Protein AF-A0A952FES5-F1 (afdb_monomer_lite)

Sequence (99 aa):
MTRPSRSSLVLDGSEVKYRLEAERLASKTPVHVDWVRFTVLRRNAPFVPVDLLFPHPDTNIWDENYRAAQQARVLRDIPDCDFDAATQALDLAQTVVTA

pLDDT: mean 70.64, std 12.23, range [35.5, 95.0]

Structure (mmCIF, N/CA/C/O backbone):
data_AF-A0A952FES5-F1
#
_entry.id   AF-A0A952FES5-F1
#
loop_
_atom_site.group_PDB
_atom_site.id
_atom_site.type_symbol
_atom_site.label_atom_id
_atom_site.label_alt_id
_atom_site.label_comp_id
_atom_site.label_asym_id
_atom_site.label_entity_id
_atom_site.label_seq_id
_atom_site.pdbx_PDB_ins_code
_atom_site.Cartn_x
_atom_site.Cartn_y
_atom_site.Cartn_z
_atom_site.occupancy
_atom_site.B_iso_or_equiv
_atom_site.auth_seq_id
_atom_site.auth_comp_id
_atom_site.aut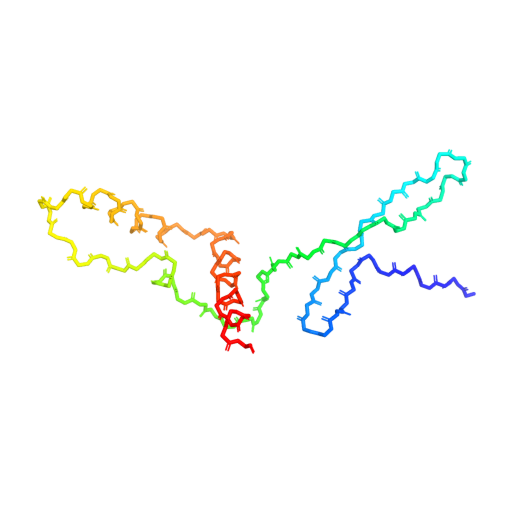h_asym_id
_atom_site.auth_atom_id
_atom_site.pdbx_PDB_model_num
ATOM 1 N N . MET A 1 1 ? -9.060 -11.556 32.496 1.00 35.50 1 MET A N 1
ATOM 2 C CA . MET A 1 1 ? -8.587 -11.694 31.100 1.00 35.50 1 MET A CA 1
ATOM 3 C C . MET A 1 1 ? -8.997 -10.448 30.334 1.00 35.50 1 MET A C 1
ATOM 5 O O . MET A 1 1 ? -10.175 -10.284 30.047 1.00 35.50 1 MET A O 1
ATOM 9 N N . THR A 1 2 ? -8.068 -9.531 30.074 1.00 46.47 2 THR A N 1
ATOM 10 C CA . THR A 1 2 ? -8.307 -8.393 29.180 1.00 46.47 2 THR A CA 1
ATOM 11 C C . THR A 1 2 ? -8.349 -8.928 27.752 1.00 46.47 2 THR A C 1
ATOM 13 O O . THR A 1 2 ? -7.423 -9.600 27.301 1.00 46.47 2 THR A O 1
ATOM 16 N N . ARG A 1 3 ? -9.471 -8.722 27.057 1.00 48.69 3 ARG A N 1
ATOM 17 C CA . ARG A 1 3 ? -9.607 -9.094 25.645 1.00 48.69 3 ARG A CA 1
ATOM 18 C C . ARG A 1 3 ? -8.479 -8.390 24.874 1.00 48.69 3 ARG A C 1
ATOM 20 O O . ARG A 1 3 ? -8.358 -7.177 25.049 1.00 48.69 3 ARG A O 1
ATOM 27 N N . PRO A 1 4 ? -7.671 -9.091 24.058 1.00 54.31 4 PRO A N 1
ATOM 28 C CA . PRO A 1 4 ? -6.668 -8.431 23.232 1.00 54.31 4 PRO A CA 1
ATOM 29 C C . PRO A 1 4 ? -7.360 -7.334 22.426 1.00 54.31 4 PRO A C 1
ATOM 31 O O . PRO A 1 4 ? -8.411 -7.590 21.822 1.00 54.31 4 PRO A O 1
ATOM 34 N N . SER A 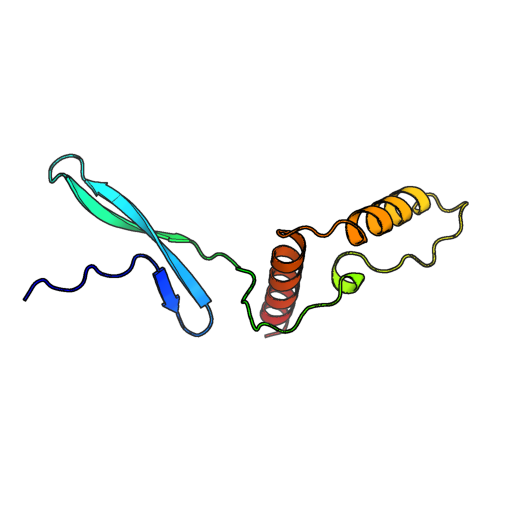1 5 ? -6.825 -6.112 22.464 1.00 63.38 5 SER A N 1
ATOM 35 C CA . SER A 1 5 ? -7.320 -5.040 21.609 1.00 63.38 5 SER A CA 1
ATOM 36 C C . SER A 1 5 ? -7.280 -5.544 20.168 1.00 63.38 5 SER A C 1
ATOM 38 O O . SER A 1 5 ? -6.311 -6.160 19.721 1.00 63.38 5 SER A O 1
ATOM 40 N N . ARG A 1 6 ? -8.393 -5.379 19.451 1.00 70.94 6 ARG A N 1
ATOM 41 C CA . ARG A 1 6 ? -8.481 -5.770 18.044 1.00 70.94 6 ARG A CA 1
ATOM 42 C C . ARG A 1 6 ? -7.409 -4.967 17.300 1.00 70.94 6 ARG A C 1
ATOM 44 O O . ARG A 1 6 ? -7.541 -3.755 17.214 1.00 70.94 6 ARG A O 1
ATOM 51 N N . SER A 1 7 ? -6.364 -5.627 16.798 1.00 81.06 7 SER A N 1
ATOM 52 C CA . SER A 1 7 ? -5.285 -4.980 16.033 1.00 81.06 7 SER A CA 1
ATOM 53 C C . SER A 1 7 ? -5.863 -4.085 14.933 1.00 81.06 7 SER A C 1
ATOM 55 O O . SER A 1 7 ? -6.742 -4.540 14.194 1.00 81.06 7 SER A O 1
ATOM 57 N N . SER A 1 8 ? -5.384 -2.842 14.818 1.00 83.50 8 SER A N 1
ATOM 58 C CA . SER A 1 8 ? -5.791 -1.908 13.755 1.00 83.50 8 SER A CA 1
ATOM 59 C C . SER A 1 8 ? -5.372 -2.402 12.370 1.00 83.50 8 SER A C 1
ATOM 61 O O . SER A 1 8 ? -6.023 -2.080 11.382 1.00 83.50 8 SER A O 1
ATOM 63 N N . LEU A 1 9 ? -4.327 -3.231 12.304 1.00 84.69 9 LEU A N 1
ATOM 64 C CA . LEU A 1 9 ? -3.923 -3.932 11.091 1.00 84.69 9 LEU A CA 1
ATOM 65 C C . LEU A 1 9 ? -4.641 -5.273 10.979 1.00 84.69 9 LEU A C 1
ATOM 67 O O . LEU A 1 9 ? -4.726 -6.032 11.952 1.00 84.69 9 LEU A O 1
ATOM 71 N N . VAL A 1 10 ? -5.137 -5.559 9.780 1.00 84.25 10 VAL A N 1
ATOM 72 C CA . VAL A 1 10 ? -5.911 -6.756 9.452 1.00 84.25 10 VAL A CA 1
ATOM 73 C C . VAL A 1 10 ? -5.361 -7.373 8.177 1.00 84.25 10 VAL A C 1
ATOM 75 O O . VAL A 1 10 ? -5.042 -6.654 7.234 1.00 84.25 10 VAL A O 1
ATOM 78 N N . LEU A 1 11 ? -5.272 -8.700 8.154 1.00 82.69 11 LEU A N 1
ATOM 79 C CA . LEU A 1 11 ? -4.993 -9.462 6.941 1.00 82.69 11 LEU A CA 1
ATOM 80 C C . LEU A 1 11 ? -6.312 -9.771 6.235 1.00 82.69 11 LEU A C 1
ATOM 82 O O . LEU A 1 11 ? -7.221 -10.325 6.856 1.00 82.69 11 LEU A O 1
ATOM 86 N N . ASP A 1 12 ? -6.405 -9.416 4.959 1.00 80.94 12 ASP A N 1
ATOM 87 C CA . ASP A 1 12 ? -7.502 -9.801 4.075 1.00 80.94 12 ASP A CA 1
ATOM 88 C C . ASP A 1 12 ? -6.924 -10.525 2.858 1.00 80.94 12 ASP A C 1
ATOM 90 O O . ASP A 1 12 ? -6.334 -9.908 1.971 1.00 80.94 12 ASP A O 1
ATOM 94 N N . GLY A 1 13 ? -7.005 -11.856 2.865 1.00 83.12 13 GLY A N 1
ATOM 95 C CA . GLY A 1 13 ? -6.284 -12.686 1.901 1.00 83.12 13 GLY A CA 1
ATOM 96 C C . GLY A 1 13 ? -4.770 -12.450 1.978 1.00 83.12 13 GLY A C 1
ATOM 97 O O . GLY A 1 13 ? -4.144 -12.746 2.996 1.00 83.12 13 GLY A O 1
ATOM 98 N N . SER A 1 14 ? -4.191 -11.922 0.896 1.00 73.12 14 SER A N 1
ATOM 99 C CA . SER A 1 14 ? -2.771 -11.558 0.780 1.00 73.12 14 SER A CA 1
ATOM 100 C C . SER A 1 14 ? -2.473 -10.080 1.069 1.00 73.12 14 SER A C 1
ATOM 102 O O . SER A 1 14 ? -1.311 -9.680 1.010 1.00 73.12 14 SER A O 1
ATOM 104 N N . GLU A 1 15 ? -3.489 -9.267 1.367 1.00 69.06 15 GLU A N 1
ATOM 105 C CA . GLU A 1 15 ? -3.356 -7.823 1.573 1.00 69.06 15 GLU A CA 1
ATOM 106 C C . GLU A 1 15 ? -3.362 -7.447 3.059 1.00 69.06 15 GLU A C 1
ATOM 108 O O . GLU A 1 15 ? -4.047 -8.060 3.885 1.00 69.06 15 GLU A O 1
ATOM 113 N N . VAL A 1 16 ? -2.630 -6.382 3.397 1.00 79.50 16 VAL A N 1
ATOM 114 C CA . VAL A 1 16 ? -2.702 -5.737 4.713 1.00 79.50 16 VAL A CA 1
ATOM 115 C C . VAL A 1 16 ? -3.615 -4.520 4.614 1.00 79.50 16 VAL A C 1
ATOM 117 O O . VAL A 1 16 ? -3.428 -3.649 3.766 1.00 79.50 16 VAL A O 1
ATOM 120 N N . LYS A 1 17 ? -4.595 -4.441 5.514 1.00 85.38 17 LYS A N 1
ATOM 121 C CA . LYS A 1 17 ? -5.500 -3.298 5.657 1.00 85.38 17 LYS A CA 1
ATOM 122 C C . LYS A 1 17 ? -5.311 -2.633 7.005 1.00 85.38 17 LYS A C 1
ATOM 124 O O . LYS A 1 17 ? -5.199 -3.315 8.024 1.00 85.38 17 LYS A O 1
ATOM 129 N N . TYR A 1 18 ? -5.361 -1.310 7.021 1.00 86.00 18 TYR A N 1
ATOM 130 C CA . TYR A 1 18 ? -5.481 -0.523 8.239 1.00 86.00 18 TYR A CA 1
ATOM 131 C C . TYR A 1 18 ? -6.937 -0.108 8.458 1.00 86.00 18 TYR A C 1
ATOM 133 O O . TYR A 1 18 ? -7.605 0.361 7.536 1.00 86.00 18 TYR A O 1
ATOM 141 N N . ARG A 1 19 ? -7.433 -0.287 9.683 1.00 88.94 19 ARG A N 1
ATOM 142 C CA . ARG A 1 19 ? -8.722 0.242 10.140 1.00 88.94 19 ARG A CA 1
ATOM 143 C C . ARG A 1 19 ? -8.582 1.732 10.416 1.00 88.94 19 ARG A C 1
ATOM 145 O O . ARG A 1 19 ? -7.918 2.101 11.381 1.00 88.94 19 ARG A O 1
ATOM 152 N N . LEU A 1 20 ? -9.250 2.570 9.629 1.00 88.75 20 LEU A N 1
ATOM 153 C CA . LEU A 1 20 ? -9.487 3.955 10.017 1.00 88.75 20 LEU A CA 1
ATOM 154 C C . LEU A 1 20 ? -10.522 3.971 11.133 1.00 88.75 20 LEU A C 1
ATOM 156 O O . LEU A 1 20 ? -11.652 3.499 10.977 1.00 88.75 20 LEU A O 1
ATOM 160 N N . GLU A 1 21 ? -10.119 4.520 12.269 1.00 91.19 21 GLU A N 1
ATOM 161 C CA . GLU A 1 21 ? -10.963 4.667 13.443 1.00 91.19 21 GLU A CA 1
ATOM 162 C C . GLU A 1 21 ? -11.180 6.152 13.730 1.00 91.19 21 GLU A C 1
ATOM 164 O O . GLU A 1 21 ? -10.271 6.969 13.593 1.00 91.19 21 GLU A O 1
ATOM 169 N N . ALA A 1 22 ? -12.397 6.497 14.135 1.00 91.44 22 ALA A N 1
ATOM 170 C CA . ALA A 1 22 ? -12.744 7.818 14.635 1.00 91.44 22 ALA A CA 1
ATOM 171 C C . ALA A 1 22 ? -13.328 7.700 16.042 1.00 91.44 22 ALA A C 1
ATOM 173 O O . ALA A 1 22 ? -13.875 6.663 16.421 1.00 91.44 22 ALA A O 1
ATOM 174 N N . GLU A 1 23 ? -13.251 8.771 16.821 1.00 95.00 23 GLU A N 1
ATOM 175 C CA . GLU A 1 23 ? -13.833 8.811 18.158 1.00 95.00 23 GLU A CA 1
ATOM 176 C C . GLU A 1 23 ? -15.277 9.327 18.116 1.00 95.00 23 GLU A C 1
ATOM 178 O O . GLU A 1 23 ? -15.578 10.364 17.521 1.00 95.00 23 GLU A O 1
ATOM 183 N N . ARG A 1 24 ? -16.196 8.626 18.788 1.00 91.31 24 ARG A N 1
ATOM 184 C CA . ARG A 1 24 ? -17.567 9.116 18.981 1.00 91.31 24 ARG A CA 1
ATOM 185 C C . ARG A 1 24 ? -17.583 10.297 19.952 1.00 91.31 24 ARG A C 1
ATOM 187 O O . ARG A 1 24 ? -17.131 10.169 21.085 1.00 91.31 24 ARG A O 1
ATOM 194 N N . LEU A 1 25 ? -18.233 11.400 19.572 1.00 93.44 25 LEU A N 1
ATOM 195 C CA . LEU A 1 25 ? -18.297 12.616 20.397 1.00 93.44 25 LEU A CA 1
ATOM 196 C C . LEU A 1 25 ? -18.876 12.395 21.804 1.00 93.44 25 LEU A C 1
ATOM 198 O O . LEU A 1 25 ? -18.334 12.948 22.758 1.00 93.44 25 LEU A O 1
ATOM 202 N N . ALA A 1 26 ? -19.948 11.604 21.929 1.00 93.88 26 ALA A N 1
ATOM 203 C CA . ALA A 1 26 ? -20.660 11.404 23.193 1.00 93.88 26 ALA A CA 1
ATOM 204 C C . ALA A 1 26 ? -20.022 10.329 24.087 1.00 93.88 26 ALA A C 1
ATOM 206 O O . ALA A 1 26 ? -19.811 10.559 25.272 1.00 93.88 26 ALA A O 1
ATOM 207 N N . SER A 1 27 ? -19.718 9.154 23.526 1.00 93.31 27 SER A N 1
ATOM 208 C CA . SER A 1 27 ? -19.203 8.015 24.297 1.00 93.31 27 SER A CA 1
ATOM 209 C C . SER A 1 27 ? -17.685 7.997 24.433 1.00 93.31 27 SER A C 1
ATOM 211 O O . SER A 1 27 ? -17.180 7.210 25.226 1.00 93.31 27 SER A O 1
ATOM 213 N N . LYS A 1 28 ? -16.958 8.818 23.659 1.00 91.38 28 LYS A N 1
ATOM 214 C CA . LYS A 1 28 ? -15.485 8.854 23.638 1.00 91.38 28 LYS A CA 1
ATOM 215 C C . LYS A 1 28 ? -14.854 7.498 23.310 1.00 91.38 28 LYS A C 1
ATOM 217 O O . LYS A 1 28 ? -13.757 7.176 23.748 1.00 91.38 28 LYS A O 1
ATOM 222 N N . THR A 1 29 ? -15.576 6.674 22.552 1.00 87.69 29 THR A N 1
ATOM 223 C CA . THR A 1 29 ? -15.124 5.343 22.144 1.00 87.69 29 THR A CA 1
ATOM 224 C C . THR A 1 29 ? -14.699 5.341 20.676 1.00 87.69 29 THR A C 1
ATOM 226 O O . THR A 1 29 ? -15.375 5.977 19.857 1.00 87.69 29 THR A O 1
ATOM 229 N N . PRO A 1 30 ? -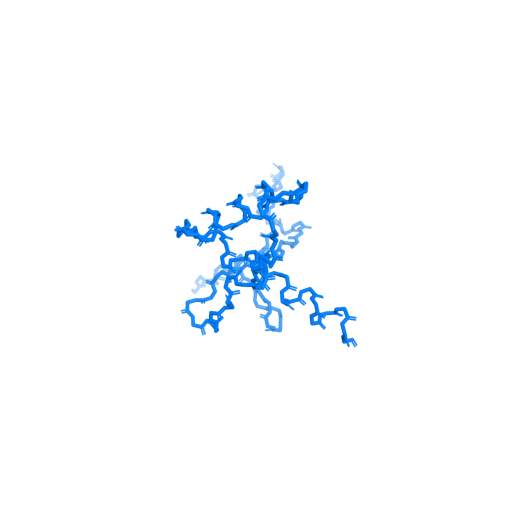13.624 4.612 20.318 1.00 86.94 30 PRO A N 1
ATOM 230 C CA . PRO A 1 30 ? -13.220 4.453 18.930 1.00 86.94 30 PRO A CA 1
ATOM 231 C C . PRO A 1 30 ? -14.246 3.603 18.172 1.00 86.94 30 PRO A C 1
ATOM 233 O O . PRO A 1 30 ? -14.772 2.608 18.684 1.00 86.94 30 PRO A O 1
ATOM 236 N N . VAL A 1 31 ? -14.542 3.998 16.939 1.00 88.50 31 VAL A N 1
ATOM 237 C CA . VAL A 1 31 ? -15.372 3.253 15.997 1.00 88.50 31 VAL A CA 1
ATOM 238 C C . VAL A 1 31 ? -14.660 3.181 14.656 1.00 88.50 31 VAL A C 1
ATOM 240 O O . VAL A 1 31 ? -14.114 4.168 14.178 1.00 88.50 31 VAL A O 1
ATOM 243 N N . HIS A 1 32 ? -14.682 2.003 14.047 1.00 89.94 32 HIS A N 1
ATOM 244 C CA . HIS A 1 32 ? -14.202 1.816 12.687 1.00 89.94 32 HIS A CA 1
ATOM 245 C C . HIS A 1 32 ? -15.104 2.565 11.696 1.00 89.94 32 HIS A C 1
ATOM 247 O O . HIS A 1 32 ? -16.323 2.378 11.725 1.00 89.94 32 HIS A O 1
ATOM 253 N N . VAL A 1 33 ? -14.502 3.378 10.829 1.00 90.69 33 VAL A N 1
ATOM 254 C CA . VAL A 1 33 ? -15.204 4.179 9.817 1.00 90.69 33 VAL A CA 1
ATOM 255 C C . VAL A 1 33 ? -14.917 3.662 8.411 1.00 90.69 33 VAL A C 1
ATOM 257 O O . VAL A 1 33 ? -15.852 3.565 7.621 1.00 90.69 33 VAL A O 1
ATOM 260 N N . ASP A 1 34 ? -13.666 3.296 8.111 1.00 87.75 34 ASP A N 1
ATOM 261 C CA . ASP A 1 34 ? -13.265 2.844 6.774 1.00 87.75 34 ASP A CA 1
ATOM 262 C C . ASP A 1 34 ? -11.943 2.045 6.779 1.00 87.75 34 ASP A C 1
ATOM 264 O O . ASP A 1 34 ? -11.272 1.915 7.806 1.00 87.75 34 ASP A O 1
ATOM 268 N N . TRP A 1 35 ? -11.545 1.529 5.618 1.00 84.88 35 TRP A N 1
ATOM 269 C CA . TRP A 1 35 ? -10.330 0.752 5.404 1.00 84.88 35 TRP A CA 1
ATOM 270 C C . TRP A 1 35 ? -9.330 1.488 4.516 1.00 84.88 35 TRP A C 1
ATOM 272 O O . TRP A 1 35 ? -9.646 1.856 3.388 1.00 84.88 35 TRP A O 1
ATOM 282 N N . VAL A 1 36 ? -8.077 1.576 4.960 1.00 80.44 36 VAL A N 1
ATOM 283 C CA . VAL A 1 36 ? -6.960 1.978 4.095 1.00 80.44 36 VAL A CA 1
ATOM 284 C C . VAL A 1 36 ? -6.199 0.736 3.672 1.00 80.44 36 VAL A C 1
ATOM 286 O O . VAL A 1 36 ? -5.681 -0.010 4.507 1.00 80.44 36 VAL A O 1
ATOM 289 N N . ARG A 1 37 ? -6.129 0.518 2.360 1.00 75.38 37 ARG A N 1
ATOM 290 C CA . ARG A 1 37 ? -5.172 -0.405 1.752 1.00 75.38 37 ARG A CA 1
ATOM 291 C C . ARG A 1 37 ? -3.918 0.381 1.425 1.00 75.38 37 ARG A C 1
ATOM 293 O O . ARG A 1 37 ? -4.004 1.463 0.854 1.00 75.38 37 ARG A O 1
ATOM 300 N N . PHE A 1 38 ? -2.774 -0.159 1.801 1.00 65.56 38 PHE A N 1
ATOM 301 C CA . PHE A 1 38 ? -1.490 0.440 1.490 1.00 65.56 38 PHE A CA 1
ATOM 302 C C . PHE A 1 38 ? -0.508 -0.673 1.153 1.00 65.56 38 PHE A C 1
ATOM 304 O O . PHE A 1 38 ? -0.503 -1.735 1.780 1.00 65.56 38 PHE A O 1
ATOM 311 N N . THR A 1 39 ? 0.300 -0.427 0.131 1.00 62.16 39 THR A N 1
ATOM 312 C CA . THR A 1 39 ? 1.373 -1.327 -0.277 1.00 62.16 39 THR A CA 1
ATOM 313 C C . THR A 1 39 ? 2.596 -0.969 0.552 1.00 62.16 39 THR A C 1
ATOM 315 O O . THR A 1 39 ? 3.008 0.187 0.581 1.00 62.16 39 THR A O 1
ATOM 318 N N . VAL A 1 40 ? 3.157 -1.944 1.263 1.00 62.50 40 VAL A N 1
ATOM 319 C CA . VAL A 1 40 ? 4.429 -1.773 1.971 1.00 62.50 40 VAL A CA 1
ATOM 320 C C . VAL A 1 40 ? 5.488 -2.644 1.346 1.00 62.50 40 VAL A C 1
ATOM 322 O O . VAL A 1 40 ? 5.220 -3.790 0.983 1.00 62.50 40 VAL A O 1
ATOM 325 N N . LEU A 1 41 ? 6.711 -2.127 1.357 1.00 58.09 41 LEU A N 1
ATOM 326 C CA . LEU A 1 41 ? 7.917 -2.904 1.150 1.00 58.09 41 LEU A CA 1
ATOM 327 C C . LEU A 1 41 ? 7.968 -4.088 2.113 1.00 58.09 41 LEU A C 1
ATOM 329 O O . LEU A 1 41 ? 8.283 -3.957 3.300 1.00 58.09 41 LEU A O 1
ATOM 333 N N . ARG A 1 42 ? 7.643 -5.282 1.617 1.00 62.28 42 ARG A N 1
ATOM 334 C CA . ARG A 1 42 ? 7.788 -6.499 2.416 1.00 62.28 42 ARG A CA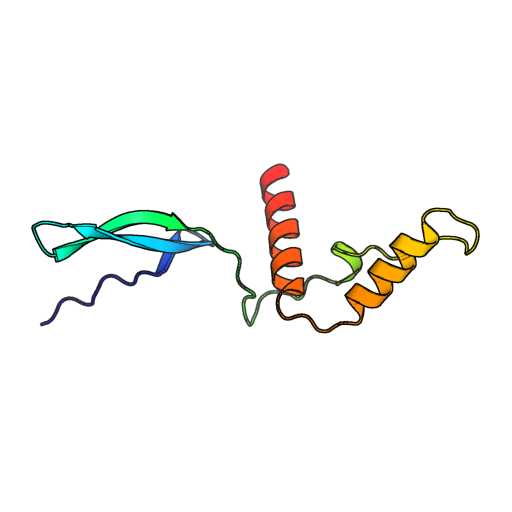 1
ATOM 335 C C . ARG A 1 42 ? 9.273 -6.833 2.503 1.00 62.28 42 ARG A C 1
ATOM 337 O O . ARG A 1 42 ? 9.913 -7.044 1.482 1.00 62.28 42 ARG A O 1
ATOM 344 N N . ARG A 1 43 ? 9.791 -6.989 3.727 1.00 57.16 43 ARG A N 1
ATOM 345 C CA . ARG A 1 43 ? 11.202 -7.336 4.009 1.00 57.16 43 ARG A CA 1
ATOM 346 C C . ARG A 1 43 ? 11.740 -8.528 3.192 1.00 57.16 43 ARG A C 1
ATOM 348 O O . ARG A 1 43 ? 12.932 -8.576 2.932 1.00 57.16 43 ARG A O 1
ATOM 355 N N . ASN A 1 44 ? 10.868 -9.462 2.800 1.00 59.94 44 ASN A N 1
ATOM 356 C CA . ASN A 1 44 ? 11.209 -10.659 2.022 1.00 59.94 44 ASN A CA 1
ATOM 357 C C . ASN A 1 44 ? 10.450 -10.745 0.681 1.00 59.94 44 ASN A C 1
ATOM 359 O O . ASN A 1 44 ? 10.298 -11.843 0.148 1.00 59.94 44 ASN A O 1
ATOM 363 N N . ALA A 1 45 ? 9.877 -9.646 0.172 1.00 62.88 45 ALA A N 1
ATOM 364 C CA . ALA A 1 45 ? 9.348 -9.660 -1.192 1.00 62.88 45 ALA A CA 1
ATOM 365 C C . ALA A 1 45 ? 10.508 -9.723 -2.195 1.00 62.88 45 ALA A C 1
ATOM 367 O O . ALA A 1 45 ? 11.579 -9.181 -1.913 1.00 62.88 45 ALA A O 1
ATOM 368 N N . PRO A 1 46 ? 10.311 -10.375 -3.354 1.00 61.31 46 PRO A N 1
ATOM 369 C CA . PRO A 1 46 ? 11.276 -10.289 -4.436 1.00 61.31 46 PRO A CA 1
ATOM 370 C C . PRO A 1 46 ? 11.486 -8.817 -4.811 1.00 61.31 46 PRO A C 1
ATOM 372 O O . PRO A 1 46 ? 10.530 -8.050 -4.930 1.00 61.31 46 PRO A O 1
ATOM 375 N N . PHE A 1 47 ? 12.750 -8.429 -4.955 1.00 60.84 47 PHE A N 1
ATOM 376 C CA . PHE A 1 47 ? 13.128 -7.113 -5.451 1.00 60.84 47 PHE A CA 1
ATOM 377 C C . PHE A 1 47 ? 12.667 -6.994 -6.906 1.00 60.84 47 PHE A C 1
ATOM 379 O O . PHE A 1 47 ? 13.063 -7.810 -7.742 1.00 60.84 47 PHE A O 1
ATOM 386 N N . VAL A 1 48 ? 11.809 -6.017 -7.202 1.00 63.06 48 VAL A N 1
ATOM 387 C CA . VAL A 1 48 ? 11.389 -5.747 -8.580 1.00 63.06 48 VAL A CA 1
ATOM 388 C C . VAL A 1 48 ? 12.432 -4.813 -9.201 1.00 63.06 48 VAL A C 1
ATOM 390 O O . VAL A 1 48 ? 12.757 -3.794 -8.593 1.00 63.06 48 VAL A O 1
ATOM 393 N N . PRO A 1 49 ? 13.013 -5.155 -10.364 1.00 62.06 49 PRO A N 1
ATOM 394 C CA . PRO A 1 49 ? 14.112 -4.391 -10.935 1.00 62.06 49 PRO A CA 1
ATOM 395 C C . PRO A 1 49 ? 13.702 -2.950 -11.248 1.00 62.06 49 PRO A C 1
ATOM 397 O O . PRO A 1 49 ? 12.636 -2.695 -11.804 1.00 62.06 49 PRO A O 1
ATOM 400 N N . VAL A 1 50 ? 14.603 -2.014 -10.943 1.00 60.84 50 VAL A N 1
ATOM 401 C CA . VAL A 1 50 ? 14.439 -0.566 -11.165 1.00 60.84 50 VAL A CA 1
ATOM 402 C C . VAL A 1 50 ? 14.103 -0.200 -12.616 1.00 60.84 50 VAL A C 1
ATOM 404 O O . VAL A 1 50 ? 13.429 0.796 -12.881 1.00 60.84 50 VAL A O 1
ATOM 407 N N . ASP A 1 51 ? 14.515 -1.051 -13.558 1.00 62.94 51 ASP A N 1
ATOM 408 C CA . ASP A 1 51 ? 14.179 -0.968 -14.979 1.00 62.94 51 ASP A CA 1
ATOM 409 C C . ASP A 1 51 ? 12.670 -1.013 -15.268 1.00 62.94 51 ASP A C 1
ATOM 411 O O . ASP A 1 51 ? 12.250 -0.558 -16.326 1.00 62.94 51 ASP A O 1
ATOM 415 N N . LEU A 1 52 ? 11.850 -1.538 -14.350 1.00 66.00 52 LEU A N 1
ATOM 416 C CA . LEU A 1 52 ? 10.407 -1.679 -14.545 1.00 66.00 52 LEU A CA 1
ATOM 417 C C . LEU A 1 52 ? 9.652 -0.349 -14.370 1.00 66.00 52 LEU A C 1
ATOM 419 O O . LEU A 1 52 ? 8.697 -0.094 -15.101 1.00 66.00 52 LEU A O 1
ATOM 423 N N . LEU A 1 53 ? 10.089 0.519 -13.447 1.00 57.59 53 LEU A N 1
ATOM 424 C CA . LEU A 1 53 ? 9.537 1.877 -13.295 1.00 57.59 53 LEU A CA 1
ATOM 425 C C . LEU A 1 53 ? 10.268 2.921 -14.138 1.00 57.59 53 LEU A C 1
ATOM 427 O O . LEU A 1 53 ? 9.662 3.901 -14.569 1.00 57.59 53 LEU A O 1
ATOM 431 N N . PHE A 1 54 ? 11.563 2.721 -14.368 1.00 62.41 54 PHE A N 1
ATOM 432 C CA . PHE A 1 54 ? 12.392 3.634 -15.142 1.00 62.41 54 PHE A CA 1
ATOM 433 C C . PHE A 1 54 ? 13.047 2.868 -16.288 1.00 62.41 54 PHE A C 1
ATOM 435 O O . PHE A 1 54 ? 14.234 2.572 -16.185 1.00 62.41 54 PHE A O 1
ATOM 442 N N . PRO A 1 55 ? 12.329 2.509 -17.363 1.00 61.78 55 PRO A N 1
ATOM 443 C CA . PRO A 1 55 ? 12.912 1.758 -18.471 1.00 61.78 55 PRO A CA 1
ATOM 444 C C . PRO A 1 55 ? 14.144 2.473 -19.023 1.00 61.78 55 PRO A C 1
ATOM 446 O O . PRO A 1 55 ? 14.142 3.698 -19.161 1.00 61.78 55 PRO A O 1
ATOM 449 N N . HIS A 1 56 ? 15.210 1.713 -19.301 1.00 57.34 56 HIS A N 1
ATOM 450 C CA . HIS A 1 56 ? 16.409 2.255 -19.931 1.00 57.34 56 HIS A CA 1
ATOM 451 C C . HIS A 1 56 ? 16.037 2.819 -21.302 1.00 57.34 56 HIS A C 1
ATOM 453 O O . HIS A 1 56 ? 15.598 2.072 -22.176 1.00 57.34 56 HIS A O 1
ATOM 459 N N . PRO A 1 57 ? 16.172 4.132 -21.496 1.00 58.31 57 PRO A N 1
ATOM 460 C CA . PRO A 1 57 ? 15.841 4.727 -22.766 1.00 58.31 57 PRO A CA 1
ATOM 461 C C . PRO A 1 57 ? 17.051 4.558 -23.687 1.00 58.31 57 PRO A C 1
ATOM 463 O O . PRO A 1 57 ? 18.117 5.127 -23.439 1.00 58.31 57 PRO A O 1
ATOM 466 N N . ASP A 1 58 ? 16.883 3.805 -24.774 1.00 61.81 58 ASP A N 1
ATOM 467 C CA . ASP A 1 58 ? 17.810 3.791 -25.915 1.00 61.81 58 ASP A CA 1
ATOM 468 C C . ASP A 1 58 ? 17.681 5.112 -26.701 1.00 61.81 58 ASP A C 1
ATOM 470 O O . ASP A 1 58 ? 17.354 5.144 -27.886 1.00 61.81 58 ASP A O 1
ATOM 474 N N . THR A 1 59 ? 17.855 6.247 -26.023 1.00 58.28 59 THR A N 1
ATOM 475 C CA . THR A 1 59 ? 17.660 7.577 -26.614 1.00 58.28 59 THR A CA 1
ATOM 476 C C . THR A 1 59 ? 18.974 8.191 -27.065 1.00 58.28 59 THR A C 1
ATOM 478 O O . THR A 1 59 ? 19.937 8.301 -26.304 1.00 58.28 59 THR A O 1
ATOM 481 N N . ASN A 1 60 ? 18.977 8.654 -28.312 1.00 61.78 60 ASN A N 1
ATOM 482 C CA . ASN A 1 60 ? 20.036 9.465 -28.897 1.00 61.78 60 ASN A CA 1
ATOM 483 C C . ASN A 1 60 ? 20.119 10.827 -28.170 1.00 61.78 60 ASN A C 1
ATOM 485 O O . ASN A 1 60 ? 19.099 11.385 -27.779 1.00 61.78 60 ASN A O 1
ATOM 489 N N . ILE A 1 61 ? 21.318 11.396 -28.023 1.00 60.00 61 ILE A N 1
ATOM 490 C CA . ILE A 1 61 ? 21.561 12.694 -27.352 1.00 60.00 61 ILE A CA 1
ATOM 491 C C . ILE A 1 61 ? 20.835 13.887 -28.004 1.00 60.00 61 ILE A C 1
ATOM 493 O O . ILE A 1 61 ? 20.707 14.944 -27.391 1.00 60.00 61 ILE A O 1
ATOM 497 N N . TRP A 1 62 ? 20.374 13.715 -29.244 1.00 62.72 62 TRP A N 1
ATOM 498 C CA . TRP A 1 62 ? 19.613 14.703 -30.017 1.00 62.72 62 TRP A CA 1
ATOM 499 C C . TRP A 1 62 ? 18.096 14.502 -29.939 1.00 62.72 62 TRP A C 1
ATOM 501 O O . TRP A 1 62 ? 17.353 15.247 -30.571 1.00 62.72 62 TRP A O 1
ATOM 511 N N . ASP A 1 63 ? 17.641 13.485 -29.208 1.00 68.00 63 ASP A N 1
ATOM 512 C CA . ASP A 1 63 ? 16.226 13.196 -29.020 1.00 68.00 63 ASP A CA 1
ATOM 513 C C . ASP A 1 63 ? 15.624 14.167 -27.996 1.00 68.00 63 ASP A C 1
ATOM 515 O O . ASP A 1 63 ? 16.209 14.450 -26.949 1.00 68.00 63 ASP A O 1
ATOM 519 N N . GLU A 1 64 ? 14.429 14.672 -28.279 1.00 65.69 64 GLU A N 1
ATOM 520 C CA . GLU A 1 64 ? 13.711 15.608 -27.410 1.00 65.69 64 GLU A CA 1
ATOM 521 C C . GLU A 1 64 ? 13.403 14.965 -26.039 1.00 65.69 64 GLU A C 1
ATOM 523 O O . GLU A 1 64 ? 13.373 15.637 -25.005 1.00 65.69 64 GLU A O 1
ATOM 528 N N . ASN A 1 65 ? 13.316 13.628 -26.011 1.00 66.25 65 ASN A N 1
ATOM 529 C CA . ASN A 1 65 ? 13.114 12.816 -24.810 1.00 66.25 65 ASN A CA 1
ATOM 530 C C . ASN A 1 65 ? 14.393 12.550 -23.998 1.00 66.25 65 ASN A C 1
ATOM 532 O O . ASN A 1 65 ? 14.318 12.006 -22.893 1.00 66.25 65 ASN A O 1
ATOM 536 N N . TYR A 1 66 ? 15.567 12.960 -24.486 1.00 69.62 66 TYR A N 1
ATOM 537 C CA . TYR A 1 66 ? 16.858 12.703 -23.840 1.00 69.62 66 TYR A CA 1
ATOM 538 C C . TYR A 1 66 ? 16.940 13.272 -22.413 1.00 69.62 66 TYR A C 1
ATOM 540 O O . TYR A 1 66 ? 17.522 12.669 -21.510 1.00 69.62 66 TYR A O 1
ATOM 548 N N . ARG A 1 67 ? 16.305 14.424 -22.163 1.00 65.19 67 ARG A N 1
ATOM 549 C CA . ARG A 1 67 ? 16.269 15.020 -20.817 1.00 65.19 67 ARG A CA 1
ATOM 550 C C . ARG A 1 67 ? 15.422 14.217 -19.836 1.00 65.19 67 ARG A C 1
ATOM 552 O O . ARG A 1 67 ? 15.853 14.034 -18.700 1.00 65.19 67 ARG A O 1
ATOM 559 N N . ALA A 1 68 ? 14.269 13.713 -20.273 1.00 66.94 68 ALA A N 1
ATOM 560 C CA . ALA A 1 68 ? 13.420 12.844 -19.458 1.00 66.94 68 ALA A CA 1
ATOM 561 C C . ALA A 1 68 ? 14.125 11.508 -19.167 1.00 66.94 68 ALA A C 1
ATOM 563 O O . ALA A 1 68 ? 14.140 11.035 -18.034 1.00 66.94 68 ALA A O 1
ATOM 564 N N . ALA A 1 69 ? 14.809 10.962 -20.172 1.00 69.62 69 ALA A N 1
ATOM 565 C CA . ALA A 1 69 ? 15.657 9.783 -20.068 1.00 69.62 69 ALA A CA 1
ATOM 566 C C . ALA A 1 69 ? 16.789 9.933 -19.036 1.00 69.62 69 ALA A C 1
ATOM 568 O O . ALA A 1 69 ? 17.013 9.062 -18.191 1.00 69.62 69 ALA A O 1
ATOM 569 N N . GLN A 1 70 ? 17.490 11.065 -19.068 1.00 68.50 70 GLN A N 1
ATOM 570 C CA . GLN A 1 70 ? 18.579 11.343 -18.139 1.00 68.50 70 GLN A CA 1
ATOM 571 C C . GLN A 1 70 ? 18.073 11.611 -16.716 1.00 68.50 70 GLN A C 1
ATOM 573 O O . GLN A 1 70 ? 18.717 11.196 -15.754 1.00 68.50 70 GLN A O 1
ATOM 578 N N . GLN A 1 71 ? 16.898 12.231 -16.570 1.00 66.56 71 GLN A N 1
ATOM 579 C CA . GLN A 1 71 ? 16.216 12.357 -15.280 1.00 66.56 71 GLN A CA 1
ATOM 580 C C . GLN A 1 71 ? 15.830 10.988 -14.706 1.00 66.56 71 GLN A C 1
ATOM 582 O O . GLN A 1 71 ? 16.144 10.720 -13.552 1.00 66.56 71 GLN A O 1
ATOM 587 N N . ALA A 1 72 ? 15.240 10.094 -15.505 1.00 67.44 72 ALA A N 1
ATOM 588 C CA . ALA A 1 72 ? 14.894 8.735 -15.077 1.00 67.44 72 ALA A CA 1
ATOM 589 C C . ALA A 1 72 ? 16.126 7.928 -14.627 1.00 67.44 72 ALA A C 1
ATOM 591 O O . ALA A 1 72 ? 16.075 7.206 -13.633 1.00 67.44 72 ALA A O 1
ATOM 592 N N . ARG A 1 73 ? 17.267 8.101 -15.309 1.00 70.38 73 ARG A N 1
ATOM 593 C CA . ARG A 1 73 ? 18.544 7.497 -14.902 1.00 70.38 73 ARG A CA 1
ATOM 594 C C . ARG A 1 73 ? 19.035 8.020 -13.548 1.00 70.38 73 ARG A C 1
ATOM 596 O O . ARG A 1 73 ? 19.461 7.225 -12.723 1.00 70.38 73 ARG A O 1
ATOM 603 N N . VAL A 1 74 ? 18.967 9.330 -13.310 1.00 70.31 74 VAL A N 1
ATOM 604 C CA . VAL A 1 74 ? 19.360 9.913 -12.014 1.00 70.31 74 VAL A CA 1
ATOM 605 C C . VAL A 1 74 ? 18.432 9.440 -10.896 1.00 70.31 74 VAL A C 1
ATOM 607 O O . VAL A 1 74 ? 18.914 9.100 -9.824 1.00 70.31 74 VAL A O 1
ATOM 610 N N . LEU A 1 75 ? 17.121 9.369 -11.149 1.00 65.12 75 LEU A N 1
ATOM 611 C CA . LEU A 1 75 ? 16.137 8.885 -10.173 1.00 65.12 75 LEU A CA 1
ATOM 612 C C . LEU A 1 75 ? 16.354 7.414 -9.792 1.00 65.12 75 LEU A C 1
ATOM 614 O O . LEU A 1 75 ? 16.146 7.052 -8.642 1.00 65.12 75 LEU A O 1
ATOM 618 N N . ARG A 1 76 ? 16.826 6.586 -10.728 1.00 65.12 76 ARG A N 1
ATOM 619 C CA . ARG A 1 76 ? 17.213 5.189 -10.480 1.00 65.12 76 ARG A CA 1
ATOM 620 C C . ARG A 1 76 ? 18.393 5.042 -9.518 1.00 65.12 76 ARG A C 1
ATOM 622 O O . ARG A 1 76 ? 18.423 4.091 -8.744 1.00 65.12 76 ARG A O 1
ATOM 629 N N . ASP A 1 77 ? 19.381 5.928 -9.612 1.00 68.31 77 ASP A N 1
ATOM 630 C CA . ASP A 1 77 ? 20.616 5.829 -8.824 1.00 68.31 77 ASP A CA 1
ATOM 631 C C . ASP A 1 77 ? 20.431 6.353 -7.385 1.00 68.31 77 ASP A C 1
ATOM 633 O O . ASP A 1 77 ? 21.328 6.214 -6.550 1.00 68.31 77 ASP A O 1
ATOM 637 N N . ILE A 1 78 ? 19.273 6.950 -7.080 1.00 66.81 78 ILE A N 1
ATOM 638 C CA . ILE A 1 78 ? 18.911 7.390 -5.734 1.00 66.81 78 ILE A CA 1
ATOM 639 C C . ILE A 1 78 ? 18.322 6.185 -4.983 1.00 66.81 78 ILE A C 1
ATOM 641 O O . ILE A 1 78 ? 17.269 5.683 -5.374 1.00 66.81 78 ILE A O 1
ATOM 645 N N . PRO A 1 79 ? 18.961 5.709 -3.898 1.00 61.47 79 PRO A N 1
ATOM 646 C CA . PRO A 1 79 ? 18.389 4.672 -3.052 1.00 61.47 79 PRO A CA 1
ATOM 647 C C . PRO A 1 79 ? 17.228 5.279 -2.262 1.00 61.47 79 PRO A C 1
ATOM 649 O O . PRO A 1 79 ? 17.428 5.847 -1.189 1.00 61.47 79 PRO A O 1
ATOM 652 N N . ASP A 1 80 ? 16.026 5.209 -2.823 1.00 59.53 80 ASP A N 1
ATOM 653 C CA . ASP A 1 80 ? 14.827 5.751 -2.198 1.00 59.53 80 ASP A CA 1
ATOM 654 C C . ASP A 1 80 ? 14.011 4.630 -1.544 1.00 59.53 80 ASP A C 1
ATOM 656 O O . ASP A 1 80 ? 13.662 3.634 -2.180 1.00 59.53 80 ASP A O 1
ATOM 660 N N . CYS A 1 81 ? 13.695 4.794 -0.260 1.00 59.94 81 CYS A N 1
ATOM 661 C CA . CYS A 1 81 ? 12.862 3.859 0.493 1.00 59.94 81 CYS A CA 1
ATOM 662 C C . CYS A 1 81 ? 11.409 3.820 -0.002 1.00 59.94 81 CYS A C 1
ATOM 664 O O . CYS A 1 81 ? 10.681 2.891 0.346 1.00 59.94 81 CYS A O 1
ATOM 666 N N . ASP A 1 82 ? 11.002 4.787 -0.827 1.00 54.50 82 ASP A N 1
ATOM 667 C CA . ASP A 1 82 ? 9.662 4.857 -1.412 1.00 54.50 82 ASP A CA 1
ATOM 668 C C . ASP A 1 82 ? 9.602 4.299 -2.851 1.00 54.50 82 ASP A C 1
ATOM 670 O O . ASP A 1 82 ? 8.519 3.969 -3.348 1.00 54.50 82 ASP A O 1
ATOM 674 N N . PHE A 1 83 ? 10.752 4.112 -3.514 1.00 64.69 83 PHE A N 1
ATOM 675 C CA . PHE A 1 83 ? 10.819 3.609 -4.893 1.00 64.69 83 PHE A CA 1
ATOM 676 C C . PHE A 1 83 ? 10.332 2.160 -5.013 1.00 64.69 83 PHE A C 1
ATOM 678 O O . PHE A 1 83 ? 9.501 1.823 -5.865 1.00 64.69 83 PHE A O 1
ATOM 685 N N . ASP A 1 84 ? 10.807 1.286 -4.130 1.00 65.81 84 ASP A N 1
ATOM 686 C CA . ASP A 1 84 ? 10.434 -0.124 -4.199 1.00 65.81 84 ASP A CA 1
ATOM 687 C C . ASP A 1 84 ? 8.937 -0.326 -3.877 1.00 65.81 84 ASP A C 1
ATOM 689 O O . ASP A 1 84 ? 8.303 -1.244 -4.402 1.00 65.81 84 ASP A O 1
ATOM 693 N N . ALA A 1 85 ? 8.339 0.554 -3.060 1.00 64.00 85 ALA A N 1
ATOM 694 C CA . ALA A 1 85 ? 6.905 0.530 -2.770 1.00 64.00 85 ALA A CA 1
ATOM 695 C C . ALA A 1 85 ? 6.069 0.906 -4.006 1.00 64.00 85 ALA A C 1
ATOM 697 O O . ALA A 1 85 ? 5.067 0.245 -4.295 1.00 64.00 85 ALA A O 1
ATOM 698 N N . ALA A 1 86 ? 6.501 1.916 -4.770 1.00 65.19 86 ALA A N 1
ATOM 699 C CA . ALA A 1 86 ? 5.867 2.289 -6.034 1.00 65.19 86 ALA A CA 1
ATOM 700 C C . ALA A 1 86 ? 5.981 1.167 -7.082 1.00 65.19 86 ALA A C 1
ATOM 702 O O . ALA A 1 86 ? 5.011 0.882 -7.787 1.00 65.19 86 ALA A O 1
ATOM 703 N N . THR A 1 87 ? 7.129 0.481 -7.144 1.00 69.62 87 THR A N 1
ATOM 704 C CA . THR A 1 87 ? 7.341 -0.623 -8.095 1.00 69.62 87 THR A CA 1
ATOM 705 C C . THR A 1 87 ? 6.426 -1.805 -7.780 1.00 69.62 87 THR A C 1
ATOM 707 O O . THR A 1 87 ? 5.756 -2.331 -8.667 1.00 69.62 87 THR A O 1
ATOM 710 N N . GLN A 1 88 ? 6.330 -2.180 -6.500 1.00 67.94 88 GLN A N 1
ATOM 711 C CA . GLN A 1 88 ? 5.414 -3.228 -6.040 1.00 67.94 88 GLN A CA 1
ATOM 712 C C . GLN A 1 88 ? 3.946 -2.874 -6.306 1.00 67.94 88 GLN A C 1
ATOM 714 O O . GLN A 1 88 ? 3.151 -3.749 -6.645 1.00 67.94 88 GLN A O 1
ATOM 719 N N . ALA A 1 89 ? 3.570 -1.599 -6.168 1.00 68.69 89 ALA A N 1
ATOM 720 C CA . ALA A 1 89 ? 2.216 -1.150 -6.471 1.00 68.69 89 ALA A CA 1
ATOM 721 C C . ALA A 1 89 ? 1.881 -1.275 -7.968 1.00 68.69 89 ALA A C 1
ATOM 723 O O . ALA A 1 89 ? 0.768 -1.685 -8.302 1.00 68.69 89 ALA A O 1
ATOM 724 N N . LEU A 1 90 ? 2.827 -0.962 -8.863 1.00 75.69 90 LEU A N 1
ATOM 725 C CA . LEU A 1 90 ? 2.624 -1.104 -10.307 1.00 75.69 90 LEU A CA 1
ATOM 726 C C . LEU A 1 90 ? 2.470 -2.575 -10.725 1.00 75.69 90 LEU A C 1
ATOM 728 O O . LEU A 1 90 ? 1.538 -2.895 -11.461 1.00 75.69 90 LEU A O 1
ATOM 732 N N . ASP A 1 91 ? 3.339 -3.459 -10.232 1.00 76.62 91 ASP A N 1
ATOM 733 C CA . ASP A 1 91 ? 3.285 -4.904 -10.509 1.00 76.62 91 ASP A CA 1
ATOM 734 C C . ASP A 1 91 ? 1.944 -5.522 -10.063 1.00 76.62 91 ASP A C 1
ATOM 736 O O . ASP A 1 91 ? 1.273 -6.243 -10.812 1.00 76.62 91 ASP A O 1
ATOM 740 N N . LEU A 1 92 ? 1.471 -5.140 -8.869 1.00 72.00 92 LEU A N 1
ATOM 741 C CA . LEU A 1 92 ? 0.155 -5.544 -8.375 1.00 72.00 92 LEU A CA 1
ATOM 742 C C . LEU A 1 92 ? -0.974 -5.030 -9.280 1.00 72.00 92 LEU A C 1
ATOM 744 O O . LEU A 1 92 ? -1.883 -5.788 -9.617 1.00 72.00 92 LEU A O 1
ATOM 748 N N . ALA A 1 93 ? -0.922 -3.761 -9.696 1.00 70.88 93 ALA A N 1
ATOM 749 C CA . ALA A 1 93 ? -1.935 -3.182 -10.574 1.00 70.88 93 ALA A CA 1
ATOM 750 C C . ALA A 1 93 ? -2.013 -3.915 -11.925 1.00 70.88 93 ALA A C 1
ATOM 752 O O . ALA A 1 93 ? -3.109 -4.204 -12.401 1.00 70.88 93 ALA A O 1
ATOM 753 N N . GLN A 1 94 ? -0.870 -4.274 -12.517 1.00 75.00 94 GLN A N 1
ATOM 754 C CA . GLN A 1 94 ? -0.814 -5.051 -13.760 1.00 75.00 94 GLN A CA 1
ATOM 755 C C . GLN A 1 94 ? -1.391 -6.463 -13.587 1.00 75.00 94 GLN A C 1
ATOM 757 O O . GLN A 1 94 ? -2.130 -6.941 -14.451 1.00 75.00 94 GLN A O 1
ATOM 762 N N . THR A 1 95 ? -1.122 -7.106 -12.449 1.00 70.12 95 THR A N 1
ATOM 763 C CA . THR A 1 95 ? -1.685 -8.423 -12.116 1.00 70.12 95 THR A CA 1
ATOM 764 C C . THR A 1 95 ? -3.210 -8.370 -11.979 1.00 70.12 95 THR A C 1
AT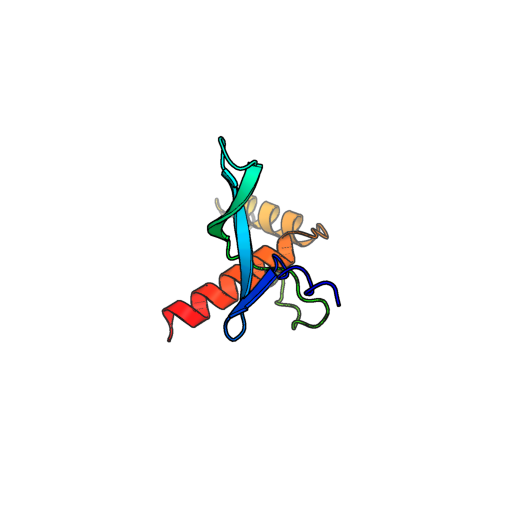OM 766 O O . THR A 1 95 ? -3.904 -9.236 -12.498 1.00 70.12 95 THR A O 1
ATOM 769 N N . VAL A 1 96 ? -3.754 -7.335 -11.331 1.00 68.88 96 VAL A N 1
ATOM 770 C CA . VAL A 1 96 ? -5.212 -7.157 -11.184 1.00 68.88 96 VAL A CA 1
ATOM 771 C C . VAL A 1 96 ? -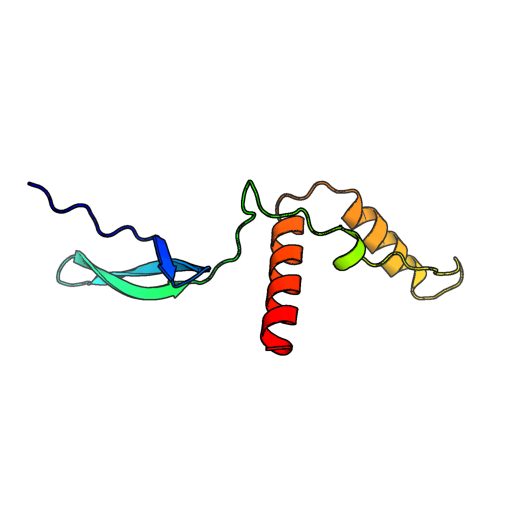5.890 -6.872 -12.522 1.00 68.88 96 VAL A C 1
ATOM 773 O O . VAL A 1 96 ? -6.991 -7.349 -12.754 1.00 68.88 96 VAL A O 1
ATOM 776 N N . VAL A 1 97 ? -5.254 -6.105 -13.410 1.00 72.88 97 VAL A N 1
ATOM 777 C CA . VAL A 1 97 ? -5.809 -5.797 -14.740 1.00 72.88 97 VAL A CA 1
ATOM 778 C C . VAL A 1 97 ? -5.847 -7.028 -15.652 1.00 72.88 97 VAL A C 1
ATOM 780 O O . VAL A 1 97 ? -6.674 -7.089 -16.559 1.00 72.88 97 VAL A O 1
ATOM 783 N N . THR A 1 98 ? -4.949 -7.992 -15.442 1.00 65.12 98 THR A N 1
ATOM 784 C CA . THR A 1 98 ? -4.844 -9.204 -16.271 1.00 65.12 98 THR A CA 1
ATOM 785 C C . THR A 1 98 ? -5.636 -10.403 -15.738 1.00 65.12 98 THR A C 1
ATOM 787 O O . THR A 1 98 ? -5.777 -11.383 -16.471 1.00 65.12 98 THR A O 1
ATOM 790 N N . ALA A 1 99 ? -6.157 -10.329 -14.508 1.00 51.78 99 ALA A N 1
ATOM 791 C CA . ALA A 1 99 ? -6.985 -11.350 -13.857 1.00 51.78 99 ALA A CA 1
ATOM 792 C C . ALA A 1 99 ? -8.489 -11.095 -14.052 1.00 51.78 99 ALA A C 1
ATOM 794 O O . ALA A 1 99 ? -9.229 -12.098 -14.175 1.00 51.78 99 ALA A O 1
#

Foldseek 3Di:
DPDPDDDQWDDDPPFIKGFDWDADPPPRDIDGDDIDTAQADDPPDPQDDLCQVQPQDPDDPPDPCVVVNVVSVVVSVDPDNCSSRVSVVVVVVVVVVVD

Secondary structure (DSSP, 8-state):
-PPPP--SEEEETTEEEEEEEEE-TTT--EEEEEEEE-----TTSPPPPGGGTS------TTSTTHHHHHHHHHHHHS--TTHHHHHHHHHHHHHHHH-

Radius of gyration: 20.59 Å; chains: 1; bounding box: 42×28×61 Å